Protein AF-A0A968F7C3-F1 (afdb_monomer)

Radius of gyration: 12.49 Å; Cα contacts (8 Å, |Δi|>4): 34; chains: 1; bounding box: 25×30×25 Å

Solvent-accessible surface area (backbone atoms only — not comparable to full-atom values): 4158 Å² total; per-residue (Å²): 140,57,69,79,81,76,53,54,78,83,70,60,78,90,81,79,87,61,94,50,72,65,52,44,54,50,54,54,48,49,40,36,38,76,67,68,75,42,90,53,64,70,61,52,50,51,57,51,52,57,48,45,72,75,50,70,67,64,50,78,93,86,40,106

Sequence (64 aa):
MHLVELLNDNLIELNLNSQDKFEVIENLLDVAVKNGKILDRGKALQDLIEREQYLSTGFENGLA

Secondary structure (DSSP, 8-state):
--HHHH--GGG--S----SSHHHHHHHHHHHHHHTTS-S-HHHHHHHHHHHHHHS----GGG--

Foldseek 3Di:
DDPVVPDDPLLDDDDQDDDDDLSVVLVSLVSCVVVVNDDDSVVVSVVVVVVCVVDNPDDPPGRD

pLDDT: mean 94.23, std 4.09, range [68.75, 98.31]

Mean predicted aligned error: 3.09 Å

Structure (mmCIF, N/CA/C/O backbone):
data_AF-A0A968F7C3-F1
#
_entry.id   AF-A0A968F7C3-F1
#
loop_
_atom_site.group_PDB
_atom_site.id
_atom_site.type_symbol
_atom_site.label_atom_id
_atom_site.label_alt_id
_atom_site.label_comp_id
_atom_site.label_asym_id
_atom_site.label_entity_id
_atom_site.label_seq_id
_atom_site.pdbx_PDB_ins_code
_atom_site.Cartn_x
_atom_site.Cartn_y
_atom_site.Cartn_z
_atom_site.occupancy
_atom_site.B_iso_or_equiv
_atom_site.auth_seq_id
_atom_site.auth_comp_id
_atom_site.auth_asym_id
_atom_site.auth_atom_id
_atom_site.pdbx_PDB_model_num
ATOM 1 N N . MET A 1 1 ? 13.009 -15.298 0.912 1.00 68.75 1 MET A N 1
ATOM 2 C CA . MET A 1 1 ? 11.707 -14.682 0.615 1.00 68.75 1 MET A CA 1
ATOM 3 C C . MET A 1 1 ? 11.863 -13.943 -0.695 1.00 68.75 1 MET A C 1
ATOM 5 O O . MET A 1 1 ? 12.691 -13.041 -0.773 1.00 68.75 1 MET A O 1
ATOM 9 N N . HIS A 1 2 ? 11.181 -14.406 -1.733 1.00 92.38 2 HIS A N 1
ATOM 10 C CA . HIS A 1 2 ? 11.263 -13.844 -3.077 1.00 92.38 2 HIS A CA 1
ATOM 11 C C . HIS A 1 2 ? 10.039 -12.972 -3.357 1.00 92.38 2 HIS A C 1
ATOM 13 O O . HIS A 1 2 ? 8.942 -13.269 -2.897 1.00 92.38 2 HIS A O 1
ATOM 19 N N . LEU A 1 3 ? 10.212 -11.906 -4.142 1.00 90.81 3 LEU A N 1
ATOM 20 C CA . LEU A 1 3 ? 9.123 -10.976 -4.465 1.00 90.81 3 LEU A CA 1
ATOM 21 C C . LEU A 1 3 ? 7.913 -11.692 -5.086 1.00 90.81 3 LEU A C 1
ATOM 23 O O . LEU A 1 3 ? 6.772 -11.403 -4.743 1.00 90.81 3 LEU 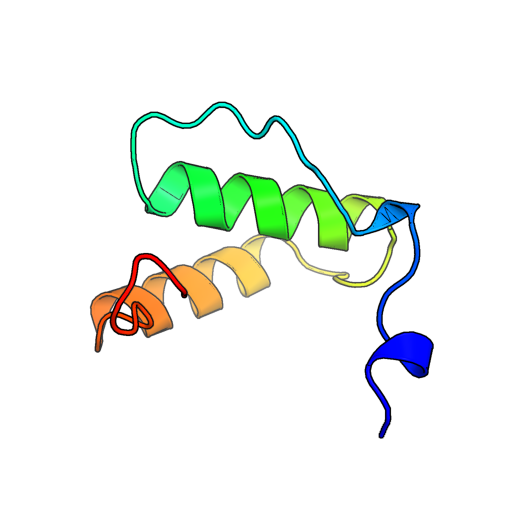A O 1
ATOM 27 N N . VAL A 1 4 ? 8.186 -12.680 -5.939 1.00 91.50 4 VAL A N 1
ATOM 28 C CA . VAL A 1 4 ? 7.181 -13.508 -6.623 1.00 91.50 4 VAL A CA 1
ATOM 29 C C . VAL A 1 4 ? 6.358 -14.396 -5.683 1.00 91.50 4 VAL A C 1
ATOM 31 O O . VAL A 1 4 ? 5.321 -14.907 -6.081 1.00 91.50 4 VAL A O 1
ATOM 34 N N . GLU A 1 5 ? 6.801 -14.591 -4.439 1.00 92.50 5 GLU A N 1
ATOM 35 C CA . GLU A 1 5 ? 6.037 -15.314 -3.412 1.00 92.50 5 GLU A CA 1
ATOM 36 C C . GLU A 1 5 ? 5.041 -14.384 -2.696 1.00 92.50 5 GLU A C 1
ATOM 38 O O . GLU A 1 5 ? 4.091 -14.844 -2.062 1.00 92.50 5 GLU A O 1
ATOM 43 N N . LEU A 1 6 ? 5.267 -13.067 -2.773 1.00 91.88 6 LEU A N 1
ATOM 44 C CA . LEU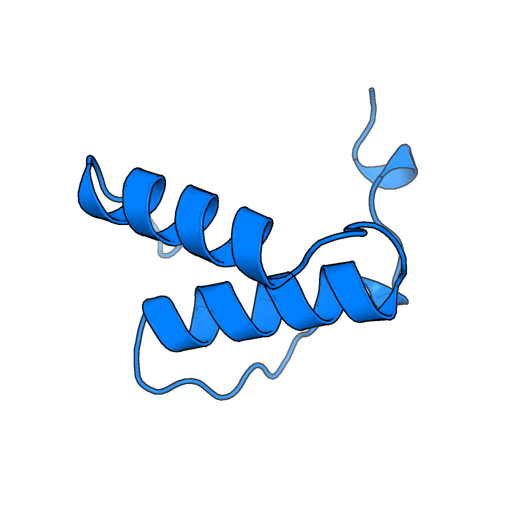 A 1 6 ? 4.512 -12.049 -2.047 1.00 91.88 6 LEU A CA 1
ATOM 45 C C . LEU A 1 6 ? 3.523 -11.294 -2.926 1.00 91.88 6 LEU A C 1
ATOM 47 O O . LEU A 1 6 ? 2.391 -11.046 -2.495 1.00 91.88 6 LEU A O 1
ATOM 51 N N . LEU A 1 7 ? 3.963 -10.934 -4.130 1.00 94.00 7 LEU A N 1
ATOM 52 C CA . LEU A 1 7 ? 3.190 -10.190 -5.110 1.00 94.00 7 LEU A CA 1
ATOM 53 C C . LEU A 1 7 ? 2.555 -11.123 -6.140 1.00 94.00 7 LEU A C 1
ATOM 55 O O . LEU A 1 7 ? 3.059 -12.200 -6.443 1.00 94.00 7 LEU A O 1
ATOM 59 N N . ASN A 1 8 ? 1.437 -10.672 -6.687 1.00 93.38 8 ASN A N 1
ATOM 60 C CA . ASN A 1 8 ? 0.782 -11.241 -7.855 1.00 93.38 8 ASN A CA 1
ATOM 61 C C . ASN A 1 8 ? 0.126 -10.098 -8.637 1.00 93.38 8 ASN A C 1
ATOM 63 O O . ASN A 1 8 ? 0.090 -8.964 -8.156 1.00 93.38 8 ASN A O 1
ATOM 67 N N . ASP A 1 9 ? -0.421 -10.401 -9.807 1.00 95.44 9 ASP A N 1
ATOM 68 C CA . ASP A 1 9 ? -0.986 -9.391 -10.708 1.00 95.44 9 ASP A CA 1
ATOM 69 C C . ASP A 1 9 ? -2.114 -8.566 -10.064 1.00 95.44 9 ASP A C 1
ATOM 71 O O . ASP A 1 9 ? -2.280 -7.394 -10.384 1.00 95.44 9 ASP A O 1
ATOM 75 N N . ASN A 1 10 ? -2.846 -9.125 -9.094 1.00 95.06 10 ASN A N 1
ATOM 76 C CA . ASN A 1 10 ? -3.919 -8.407 -8.400 1.00 95.06 10 ASN A CA 1
ATOM 77 C C . ASN A 1 10 ? -3.403 -7.362 -7.394 1.00 95.06 10 ASN A C 1
ATOM 79 O O . ASN A 1 10 ? -4.200 -6.583 -6.871 1.00 95.06 10 ASN A O 1
ATOM 83 N N . LEU A 1 11 ? -2.102 -7.372 -7.084 1.00 95.81 11 LEU A N 1
ATOM 84 C CA . LEU A 1 11 ? -1.432 -6.413 -6.199 1.00 95.81 11 LEU A CA 1
ATOM 85 C C . LEU A 1 11 ? -0.711 -5.298 -6.970 1.00 95.81 11 LEU A C 1
ATOM 87 O O . LEU A 1 11 ? 0.009 -4.511 -6.360 1.00 95.81 11 LEU A O 1
ATOM 91 N N . ILE A 1 12 ? -0.879 -5.239 -8.293 1.00 94.94 12 ILE A N 1
ATOM 92 C CA . ILE A 1 12 ? -0.236 -4.253 -9.160 1.00 94.94 12 ILE A CA 1
ATOM 93 C C . ILE A 1 12 ? -1.315 -3.339 -9.741 1.00 94.94 12 ILE A C 1
ATOM 95 O O . ILE A 1 12 ? -2.212 -3.799 -10.441 1.00 94.94 12 ILE A O 1
ATOM 99 N N . GLU A 1 13 ? -1.200 -2.038 -9.478 1.00 94.00 13 GLU A N 1
ATOM 100 C CA . GLU A 1 13 ? -2.048 -1.001 -10.072 1.00 94.00 13 GLU A CA 1
ATOM 101 C C . GLU A 1 13 ? -1.167 -0.020 -10.850 1.00 94.00 13 GLU A C 1
ATOM 103 O O . GLU A 1 13 ? -0.207 0.527 -10.309 1.00 94.00 13 GLU A O 1
ATOM 108 N N . LEU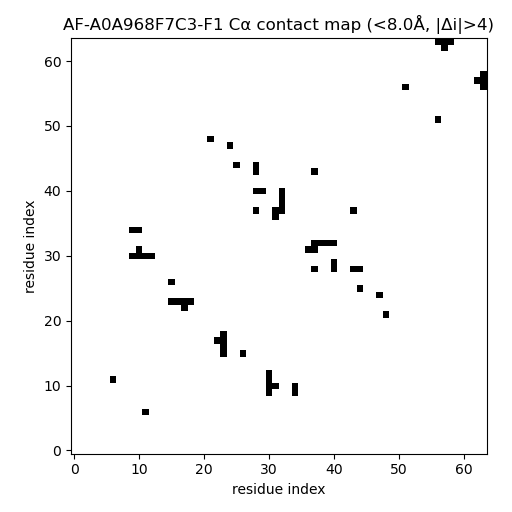 A 1 14 ? -1.470 0.171 -12.135 1.00 94.06 14 LEU A N 1
ATOM 109 C CA . LEU A 1 14 ? -0.643 0.972 -13.045 1.00 94.06 14 LEU A CA 1
ATOM 110 C C . LEU A 1 14 ? -1.135 2.415 -13.164 1.00 94.06 14 LEU A C 1
ATOM 112 O O . LEU A 1 14 ? -0.343 3.301 -13.468 1.00 94.06 14 LEU A O 1
ATOM 116 N N . ASN A 1 15 ? -2.431 2.656 -12.949 1.00 91.00 15 ASN A N 1
ATOM 117 C CA . ASN A 1 15 ? -3.058 3.956 -13.192 1.00 91.00 15 ASN A CA 1
ATOM 118 C C . ASN A 1 15 ? -3.698 4.498 -11.914 1.00 91.00 15 ASN A C 1
ATOM 120 O O . ASN A 1 15 ? -4.890 4.810 -11.862 1.00 91.00 15 ASN A O 1
ATOM 124 N N . LEU A 1 16 ? -2.884 4.586 -10.867 1.00 90.31 16 LEU A N 1
ATOM 125 C CA . LEU A 1 16 ? -3.296 5.119 -9.581 1.00 90.31 16 LEU A CA 1
ATOM 126 C C . LEU A 1 16 ? -3.532 6.633 -9.706 1.00 90.31 16 LEU A C 1
ATOM 128 O O . LEU A 1 16 ? -2.635 7.379 -10.095 1.00 90.31 16 LEU A O 1
ATOM 132 N N . ASN A 1 17 ? -4.746 7.089 -9.398 1.00 89.56 17 ASN A N 1
ATOM 133 C CA . ASN A 1 17 ? -5.097 8.507 -9.431 1.00 89.56 17 ASN A CA 1
ATOM 134 C C . ASN A 1 17 ? -5.068 9.061 -8.004 1.00 89.56 17 ASN A C 1
ATOM 136 O O . ASN A 1 17 ? -5.933 8.720 -7.198 1.00 89.56 17 ASN A O 1
ATOM 140 N N . SER A 1 18 ? -4.083 9.910 -7.715 1.00 92.62 18 SER A N 1
ATOM 141 C CA . SER A 1 18 ? -3.888 10.553 -6.411 1.00 92.62 18 SER A CA 1
ATOM 142 C C . SER A 1 18 ? -3.327 11.960 -6.591 1.00 92.62 18 SER A C 1
ATOM 144 O O . SER A 1 18 ? -2.567 12.216 -7.526 1.00 92.62 18 SER A O 1
ATOM 146 N N . GLN A 1 19 ? -3.700 12.870 -5.697 1.00 92.06 19 GLN A N 1
ATOM 147 C CA . GLN A 1 19 ? -3.253 14.263 -5.691 1.00 92.06 19 GLN A CA 1
ATOM 148 C C . GLN A 1 19 ? -2.053 14.491 -4.771 1.00 92.06 19 GLN A C 1
ATOM 150 O O . GLN A 1 19 ? -1.281 15.425 -4.993 1.00 92.06 19 GLN A O 1
ATOM 155 N N . ASP A 1 20 ? -1.869 13.632 -3.769 1.00 93.75 20 ASP A N 1
ATOM 156 C CA . ASP A 1 20 ? -0.738 13.693 -2.852 1.00 93.75 20 ASP A CA 1
ATOM 157 C C . ASP A 1 20 ? -0.230 12.305 -2.432 1.00 93.75 20 ASP A C 1
ATOM 159 O O . ASP A 1 20 ? -0.790 11.262 -2.777 1.00 93.75 20 ASP A O 1
ATOM 163 N N . LYS A 1 21 ? 0.884 12.297 -1.691 1.00 92.69 21 LYS A N 1
ATOM 164 C CA . LYS A 1 21 ? 1.557 11.068 -1.259 1.00 92.69 21 LYS A CA 1
ATOM 165 C C . LYS A 1 21 ? 0.732 10.227 -0.282 1.00 92.69 21 LYS A C 1
ATOM 167 O O . LYS A 1 21 ? 0.898 9.012 -0.255 1.00 92.69 21 LYS A O 1
ATOM 172 N N . PHE A 1 22 ? -0.118 10.846 0.531 1.00 94.81 22 PHE A N 1
ATOM 173 C CA . PHE A 1 22 ? -0.920 10.128 1.514 1.00 94.81 22 PHE A CA 1
ATOM 174 C C . PHE A 1 22 ? -2.066 9.398 0.820 1.00 94.81 22 PHE A C 1
ATOM 176 O O . PHE A 1 22 ? -2.281 8.222 1.098 1.00 94.81 22 PHE A O 1
ATOM 183 N N . GLU A 1 23 ? -2.688 10.027 -0.180 1.00 95.88 23 GLU A N 1
ATOM 184 C CA . GLU A 1 23 ? -3.657 9.356 -1.049 1.00 95.88 23 GLU A CA 1
ATOM 185 C C . GLU A 1 23 ? -3.038 8.160 -1.792 1.00 95.88 23 GLU A C 1
ATOM 187 O O . GLU A 1 23 ? -3.682 7.120 -1.930 1.00 95.88 23 GLU A O 1
ATOM 192 N N . VAL A 1 24 ? -1.778 8.266 -2.242 1.00 95.56 24 VAL A N 1
ATOM 193 C CA . VAL A 1 24 ? -1.067 7.129 -2.860 1.00 95.56 24 VAL A CA 1
ATOM 194 C C . VAL A 1 24 ? -0.917 5.975 -1.867 1.00 95.56 24 VAL A C 1
ATOM 196 O O . VAL A 1 24 ? -1.231 4.832 -2.200 1.00 95.56 24 VAL A O 1
ATOM 199 N N . ILE A 1 25 ? -0.463 6.263 -0.645 1.00 96.56 25 ILE A N 1
ATOM 200 C CA . ILE A 1 25 ? -0.284 5.259 0.415 1.00 96.56 25 ILE A CA 1
ATOM 201 C C . ILE A 1 25 ? -1.618 4.582 0.760 1.00 96.56 25 ILE A C 1
ATOM 203 O O . ILE A 1 25 ? -1.667 3.357 0.883 1.00 96.56 25 ILE A O 1
ATOM 207 N N . GLU A 1 26 ? -2.703 5.351 0.871 1.00 96.88 26 GLU A N 1
ATOM 208 C CA . GLU A 1 26 ? -4.048 4.823 1.121 1.00 96.88 26 GLU A CA 1
ATOM 209 C C . GLU A 1 26 ? -4.526 3.897 0.000 1.00 96.88 26 GLU A C 1
ATOM 211 O O . GLU A 1 26 ? -4.972 2.781 0.270 1.00 96.88 26 GLU A O 1
ATOM 216 N N . ASN A 1 27 ? -4.362 4.307 -1.256 1.00 96.50 27 ASN A N 1
ATOM 217 C CA . ASN A 1 27 ? -4.746 3.497 -2.409 1.00 96.50 27 ASN A CA 1
ATOM 218 C C . ASN A 1 27 ? -3.942 2.182 -2.489 1.00 96.50 27 ASN A C 1
ATOM 220 O O . ASN A 1 27 ? -4.505 1.126 -2.788 1.00 96.50 27 ASN A O 1
ATOM 224 N N . LEU A 1 28 ? -2.638 2.209 -2.187 1.00 96.69 28 LEU A N 1
ATOM 225 C CA . LEU A 1 28 ? -1.809 0.997 -2.126 1.00 96.69 28 LEU A CA 1
ATOM 226 C C . LEU A 1 28 ? -2.237 0.066 -0.983 1.00 96.69 28 LEU A C 1
ATOM 228 O O . LEU A 1 28 ? -2.291 -1.156 -1.157 1.00 96.69 28 LEU A O 1
ATOM 232 N N . LEU A 1 29 ? -2.585 0.629 0.177 1.00 97.44 29 LEU A N 1
ATOM 233 C CA . LEU A 1 29 ? -3.150 -0.135 1.286 1.00 97.44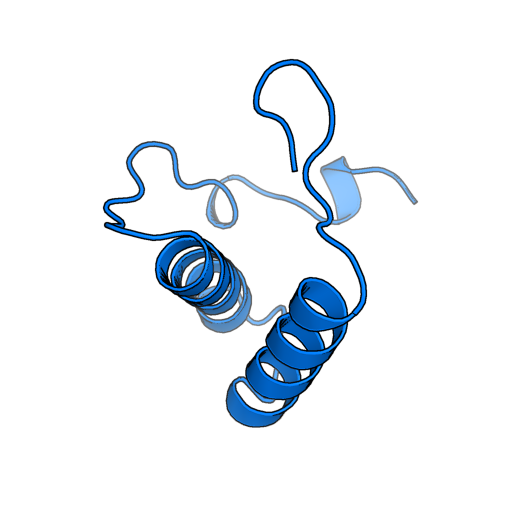 29 LEU A CA 1
ATOM 234 C C . LEU A 1 29 ? -4.476 -0.793 0.881 1.00 97.44 29 LEU A C 1
ATOM 236 O O . LEU A 1 29 ? -4.686 -1.969 1.177 1.00 97.44 29 LEU A O 1
ATOM 240 N N . ASP A 1 30 ? -5.342 -0.081 0.166 1.00 96.38 30 ASP A N 1
ATOM 241 C CA . ASP A 1 30 ? -6.623 -0.610 -0.302 1.00 96.38 30 ASP A CA 1
ATOM 242 C C . ASP A 1 30 ? -6.447 -1.787 -1.268 1.00 96.38 30 ASP A C 1
ATOM 244 O O . ASP A 1 30 ? -7.160 -2.790 -1.154 1.00 96.38 30 ASP A O 1
ATOM 248 N N . VAL A 1 31 ? -5.444 -1.738 -2.152 1.00 96.81 31 VAL A N 1
ATOM 249 C CA . VAL A 1 31 ? -5.057 -2.880 -2.998 1.00 96.81 31 VAL A CA 1
ATOM 250 C C . VAL A 1 31 ? -4.659 -4.089 -2.141 1.00 96.81 31 VAL A C 1
ATOM 252 O O . VAL A 1 31 ? -5.113 -5.210 -2.398 1.00 9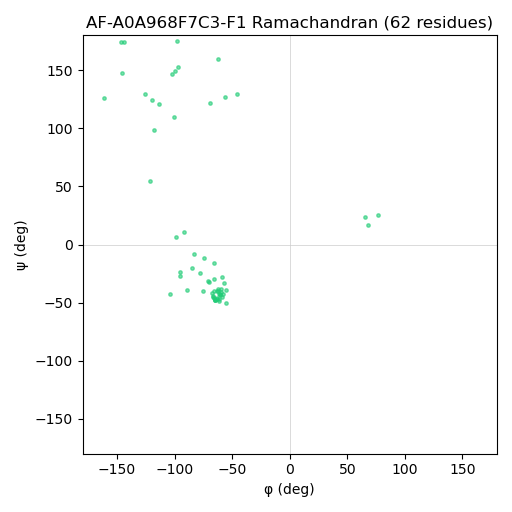6.81 31 VAL A O 1
ATOM 255 N N . ALA A 1 32 ? -3.862 -3.886 -1.089 1.00 97.06 32 ALA A N 1
ATOM 256 C CA . ALA A 1 32 ? -3.439 -4.960 -0.193 1.00 97.06 32 ALA A CA 1
ATOM 257 C C . ALA A 1 32 ? -4.607 -5.545 0.629 1.00 97.06 32 ALA A C 1
ATOM 259 O O . ALA A 1 32 ? -4.724 -6.768 0.759 1.00 97.06 32 ALA A O 1
ATOM 260 N N . VAL A 1 33 ? -5.499 -4.694 1.145 1.00 97.75 33 VAL A N 1
ATOM 261 C CA . VAL A 1 33 ? -6.698 -5.089 1.905 1.00 97.75 33 VAL A CA 1
ATOM 262 C C . VAL A 1 33 ? -7.666 -5.872 1.020 1.00 97.75 33 VAL A C 1
ATOM 264 O O . VAL A 1 33 ? -8.096 -6.962 1.398 1.00 97.75 33 VAL A O 1
ATOM 267 N N . LYS A 1 34 ? -7.952 -5.381 -0.193 1.00 96.44 34 LYS A N 1
ATOM 268 C CA . LYS A 1 34 ? -8.822 -6.055 -1.172 1.00 96.44 34 LYS A CA 1
ATOM 269 C C . LYS A 1 34 ? -8.336 -7.467 -1.508 1.00 96.44 34 LYS A C 1
ATOM 271 O O . LYS A 1 34 ? -9.147 -8.356 -1.751 1.00 96.44 34 LYS A O 1
ATOM 276 N N . ASN A 1 35 ? -7.023 -7.679 -1.494 1.00 96.50 35 ASN A N 1
ATOM 277 C CA . ASN A 1 35 ? -6.390 -8.973 -1.750 1.00 96.50 35 ASN A CA 1
ATOM 278 C C . ASN A 1 35 ? -6.145 -9.811 -0.480 1.00 96.50 35 ASN A C 1
ATOM 280 O O . ASN A 1 35 ? -5.424 -10.810 -0.533 1.00 96.50 35 ASN A O 1
ATOM 284 N N . GLY A 1 36 ? -6.708 -9.416 0.667 1.00 95.94 36 GLY A N 1
ATOM 285 C CA . GLY A 1 36 ? -6.617 -10.159 1.925 1.00 95.94 36 GLY A CA 1
ATOM 286 C C . GLY A 1 36 ? -5.216 -10.198 2.540 1.00 95.94 36 GLY A C 1
ATOM 287 O O . GLY A 1 36 ? -4.950 -11.043 3.392 1.00 95.94 36 GLY A O 1
ATOM 288 N N . LYS A 1 37 ? -4.303 -9.313 2.115 1.00 96.12 37 LYS A N 1
ATOM 289 C CA . LYS A 1 37 ? -2.946 -9.220 2.681 1.00 96.12 37 LYS A CA 1
ATOM 290 C C . LYS A 1 37 ? -2.925 -8.488 4.019 1.00 96.12 37 LYS A C 1
ATOM 292 O O . LYS A 1 37 ? -2.025 -8.720 4.820 1.00 96.12 37 LYS A O 1
ATOM 297 N N . ILE A 1 38 ? -3.915 -7.631 4.257 1.00 97.31 38 ILE A N 1
ATOM 298 C CA . ILE A 1 38 ? -4.067 -6.838 5.474 1.00 97.31 38 ILE A CA 1
ATOM 299 C C . ILE A 1 38 ? -5.453 -7.101 6.058 1.00 97.31 38 ILE A C 1
ATOM 301 O O . ILE A 1 38 ? -6.453 -7.024 5.350 1.00 97.31 38 ILE A O 1
ATOM 305 N N . LEU A 1 39 ? -5.495 -7.417 7.353 1.00 95.56 39 LEU A N 1
ATOM 306 C CA . LEU A 1 39 ? -6.732 -7.721 8.079 1.00 95.56 39 LEU A CA 1
ATOM 307 C C . LEU A 1 39 ? -7.374 -6.467 8.678 1.00 95.56 39 LEU A C 1
ATOM 309 O O . LEU A 1 39 ? -8.592 -6.328 8.664 1.00 95.56 39 LEU A O 1
ATOM 313 N N . ASP A 1 40 ? -6.547 -5.558 9.197 1.00 97.88 40 ASP A N 1
ATOM 314 C CA . ASP A 1 40 ? -6.983 -4.319 9.836 1.00 97.88 40 ASP A CA 1
ATOM 315 C C . ASP A 1 40 ? -6.447 -3.120 9.054 1.00 97.88 40 ASP A C 1
ATOM 317 O O . ASP A 1 40 ? -5.291 -2.717 9.198 1.00 97.88 40 ASP A O 1
ATOM 321 N N . ARG A 1 41 ? -7.308 -2.563 8.198 1.00 97.81 41 ARG A N 1
ATOM 322 C CA . ARG A 1 41 ? -6.997 -1.375 7.398 1.00 97.81 41 ARG A CA 1
ATOM 323 C C . ARG A 1 41 ? -6.683 -0.170 8.281 1.00 97.81 41 ARG A C 1
ATOM 325 O O . ARG A 1 41 ? -5.766 0.577 7.966 1.00 97.81 41 ARG A O 1
ATOM 332 N N . GLY A 1 42 ? -7.453 0.044 9.347 1.00 98.12 42 GLY A N 1
ATOM 333 C CA . GLY A 1 42 ? -7.335 1.243 10.176 1.00 98.12 42 GLY A CA 1
ATOM 334 C C . GLY A 1 42 ? -5.986 1.293 10.878 1.00 98.12 42 GLY A C 1
ATOM 335 O O . GLY A 1 42 ? -5.274 2.291 10.779 1.00 98.12 42 GLY A O 1
ATOM 336 N N . LYS A 1 43 ? -5.602 0.175 11.500 1.00 98.31 43 LYS A N 1
ATOM 337 C CA . LYS A 1 43 ? -4.291 0.043 12.133 1.00 98.31 43 LYS A CA 1
ATOM 338 C C . LYS A 1 43 ? -3.150 0.154 11.119 1.00 98.31 43 LYS A C 1
ATOM 340 O O . LYS A 1 43 ? -2.203 0.893 11.355 1.00 98.31 43 LYS A O 1
ATOM 345 N N . ALA A 1 44 ? -3.255 -0.529 9.978 1.00 98.25 44 ALA A N 1
ATOM 346 C CA . ALA A 1 44 ? -2.220 -0.472 8.949 1.00 98.25 44 ALA A CA 1
ATOM 347 C C . ALA A 1 44 ? -2.033 0.943 8.384 1.00 98.25 44 ALA A C 1
ATOM 349 O O . ALA A 1 44 ? -0.902 1.367 8.172 1.00 98.25 44 ALA A O 1
ATOM 350 N N . LEU A 1 45 ? -3.122 1.690 8.173 1.00 98.19 45 LEU A N 1
ATOM 351 C CA . LEU A 1 45 ? -3.039 3.077 7.725 1.00 98.19 45 LEU A CA 1
ATOM 352 C C . LEU A 1 45 ? -2.329 3.947 8.760 1.00 98.19 45 LEU A C 1
ATOM 354 O O . LEU A 1 45 ? -1.424 4.694 8.403 1.00 98.19 45 LEU A O 1
ATOM 358 N N . GLN A 1 46 ? -2.704 3.827 10.034 1.00 98.00 46 GLN A N 1
ATOM 359 C CA . GLN A 1 46 ? -2.043 4.562 11.108 1.00 98.00 46 GLN A CA 1
ATOM 360 C C . GLN A 1 46 ? -0.530 4.289 11.115 1.00 98.00 46 GLN A C 1
ATOM 362 O O . GLN A 1 46 ? 0.256 5.235 11.058 1.00 98.00 46 GLN A O 1
ATOM 367 N N . ASP A 1 47 ? -0.131 3.015 11.093 1.00 97.81 47 ASP A N 1
ATOM 368 C CA . ASP A 1 47 ? 1.278 2.607 11.092 1.00 97.81 47 ASP A CA 1
ATOM 369 C C . ASP A 1 47 ? 2.040 3.171 9.868 1.00 97.81 47 ASP A C 1
ATOM 371 O O . ASP A 1 47 ? 3.178 3.634 9.992 1.00 97.81 47 ASP A O 1
ATOM 375 N N . LEU A 1 48 ? 1.416 3.173 8.679 1.00 96.94 48 LEU A N 1
ATOM 376 C CA . LEU A 1 48 ? 2.004 3.709 7.443 1.00 96.94 48 LEU A CA 1
ATOM 377 C C . LEU A 1 48 ? 2.221 5.226 7.512 1.00 96.94 48 LEU A C 1
ATOM 379 O O . LEU A 1 48 ? 3.298 5.712 7.160 1.00 96.94 48 LEU A O 1
ATOM 383 N N . ILE A 1 49 ? 1.220 5.974 7.980 1.00 95.75 49 ILE A N 1
ATOM 384 C CA . ILE A 1 49 ? 1.294 7.436 8.087 1.00 95.75 49 ILE A CA 1
ATOM 385 C C . ILE A 1 49 ? 2.328 7.846 9.135 1.00 95.75 49 ILE A C 1
ATOM 387 O O . ILE A 1 49 ? 3.161 8.709 8.855 1.00 95.75 49 ILE A O 1
ATOM 391 N N . GLU A 1 50 ? 2.326 7.207 10.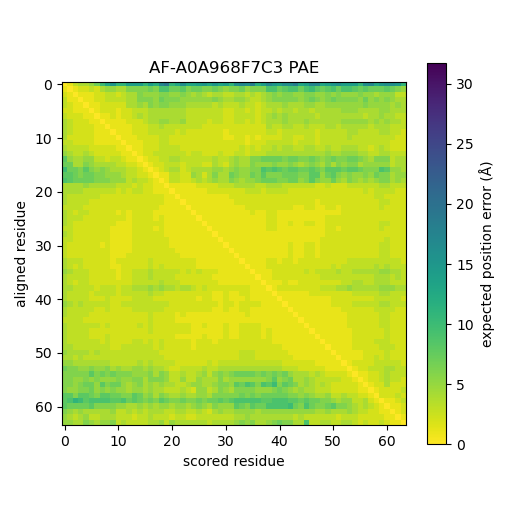308 1.00 96.44 50 GLU A N 1
ATOM 392 C CA . GLU A 1 50 ? 3.318 7.464 11.358 1.00 96.44 50 GLU A CA 1
ATOM 393 C C . GLU A 1 50 ? 4.745 7.223 10.840 1.00 96.44 50 GLU A C 1
ATOM 395 O O . GLU A 1 50 ? 5.648 8.039 11.064 1.00 96.44 50 GLU A O 1
ATOM 400 N N . ARG A 1 51 ? 4.955 6.142 10.073 1.00 96.06 51 ARG A N 1
ATOM 401 C CA . ARG A 1 51 ? 6.263 5.827 9.489 1.00 96.06 51 ARG A CA 1
ATOM 402 C C . ARG A 1 51 ? 6.704 6.849 8.442 1.00 96.06 51 ARG A C 1
ATOM 404 O O . ARG A 1 51 ? 7.876 7.235 8.452 1.00 96.06 51 ARG A O 1
ATOM 411 N N . GLU A 1 52 ? 5.810 7.258 7.550 1.00 95.50 52 GLU A N 1
ATOM 412 C CA . GLU A 1 52 ? 6.109 8.216 6.477 1.00 95.50 52 GLU A CA 1
ATOM 413 C C . GLU A 1 52 ? 6.335 9.639 7.016 1.00 95.50 52 GLU A C 1
ATOM 415 O O . GLU A 1 52 ? 7.152 10.392 6.485 1.00 95.50 52 GLU A O 1
ATOM 420 N N . GLN A 1 53 ? 5.659 10.016 8.105 1.00 94.62 53 GLN A N 1
ATOM 421 C CA . GLN A 1 53 ? 5.878 11.298 8.781 1.00 94.62 53 GLN A CA 1
ATOM 422 C C . GLN A 1 53 ? 7.221 11.369 9.515 1.00 94.62 53 GLN A C 1
ATOM 424 O O . GLN A 1 53 ? 7.805 12.450 9.597 1.00 94.62 53 GLN A O 1
ATOM 429 N N . TYR A 1 54 ? 7.725 10.244 10.033 1.00 95.19 54 TYR A N 1
ATOM 430 C CA . TYR A 1 54 ? 9.030 10.198 10.696 1.00 95.19 54 TYR A CA 1
ATOM 431 C C . TYR A 1 54 ? 10.184 10.499 9.729 1.00 95.19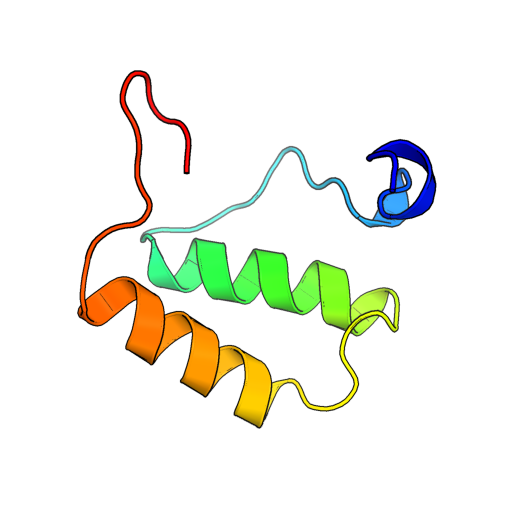 54 TYR A C 1
ATOM 433 O O . TYR A 1 54 ? 11.071 11.296 10.033 1.00 95.19 54 TYR A O 1
ATOM 441 N N . LEU A 1 55 ? 10.177 9.852 8.562 1.00 91.44 55 LEU A N 1
ATOM 442 C CA . LEU A 1 55 ? 11.157 10.059 7.503 1.00 91.44 55 LEU A CA 1
ATOM 443 C C . LEU A 1 55 ? 10.586 9.531 6.188 1.00 91.44 55 LEU A C 1
ATOM 445 O O . LEU A 1 55 ? 10.251 8.346 6.121 1.00 91.44 55 LEU A O 1
ATOM 449 N N . SER A 1 56 ? 10.569 10.391 5.165 1.00 90.44 56 SER A N 1
ATOM 450 C CA . SER A 1 56 ? 10.166 10.046 3.795 1.00 90.44 56 SER A CA 1
ATOM 451 C C . SER A 1 56 ? 10.800 8.733 3.341 1.00 90.44 56 SER A C 1
ATOM 453 O O . SER A 1 56 ? 12.021 8.582 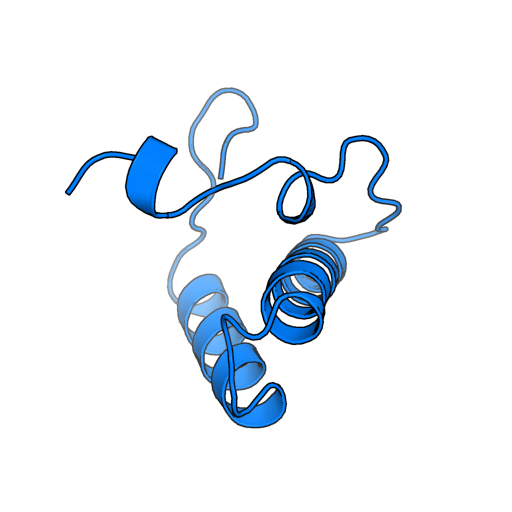3.434 1.00 90.44 56 SER A O 1
ATOM 455 N N . THR A 1 57 ? 9.995 7.810 2.814 1.00 91.12 57 THR A N 1
ATOM 456 C CA . THR A 1 57 ? 10.508 6.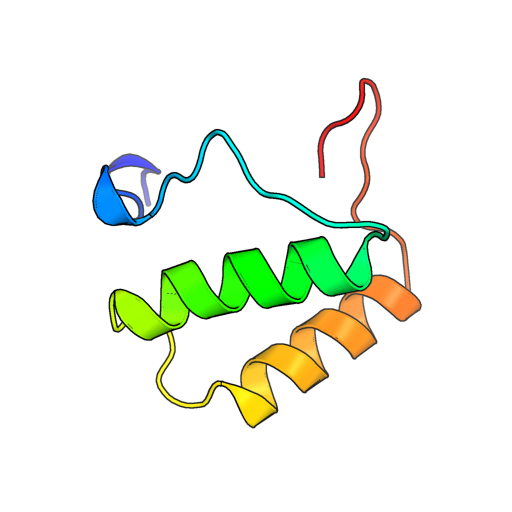581 2.182 1.00 91.12 57 THR A CA 1
ATOM 457 C C . THR A 1 57 ? 10.933 6.780 0.730 1.00 91.12 57 THR A C 1
ATOM 459 O O . THR A 1 57 ? 11.546 5.888 0.155 1.00 91.12 57 THR A O 1
ATOM 462 N N . GLY A 1 58 ? 10.658 7.953 0.150 1.00 91.94 58 GLY A N 1
ATOM 463 C CA . GLY A 1 58 ? 11.099 8.304 -1.198 1.00 91.94 58 GLY A CA 1
ATOM 464 C C . GLY A 1 58 ? 12.617 8.194 -1.380 1.00 91.94 58 GLY A C 1
ATOM 465 O O . GLY A 1 58 ? 13.397 8.800 -0.642 1.00 91.94 58 GLY A O 1
ATOM 466 N N . PHE A 1 59 ? 13.013 7.445 -2.401 1.00 91.69 59 PHE A N 1
ATOM 467 C CA . PHE A 1 59 ? 14.364 7.324 -2.929 1.00 91.69 59 PHE A CA 1
ATOM 468 C C . PHE A 1 59 ? 14.559 8.235 -4.151 1.00 91.69 59 PHE A C 1
ATOM 470 O O . PHE A 1 59 ? 13.641 8.891 -4.649 1.00 91.69 59 PHE A O 1
ATOM 477 N N . GLU A 1 60 ? 15.788 8.279 -4.663 1.00 91.56 60 GLU A N 1
ATOM 478 C CA . GLU A 1 60 ? 16.085 8.988 -5.905 1.00 91.56 60 GLU A CA 1
ATOM 479 C C . GLU A 1 60 ? 15.328 8.388 -7.103 1.00 91.56 60 GLU A C 1
ATOM 481 O O . GLU A 1 60 ? 14.913 7.229 -7.099 1.00 91.56 60 GLU A O 1
ATOM 486 N N . ASN A 1 61 ? 15.190 9.183 -8.167 1.00 93.00 61 ASN A N 1
ATOM 487 C CA . ASN A 1 61 ? 14.569 8.782 -9.436 1.00 93.00 61 ASN A CA 1
ATOM 488 C C . ASN A 1 61 ? 13.066 8.453 -9.358 1.00 93.00 61 ASN A C 1
ATOM 490 O O . ASN A 1 61 ? 12.550 7.752 -10.226 1.00 93.00 61 ASN A O 1
ATOM 494 N N . GLY A 1 62 ? 12.354 8.989 -8.360 1.00 89.88 62 GLY A N 1
ATOM 495 C CA . GLY A 1 62 ? 10.895 8.855 -8.261 1.00 89.88 62 GLY A CA 1
ATOM 496 C C . GLY A 1 62 ? 10.429 7.484 -7.769 1.00 89.88 62 GLY A C 1
ATOM 497 O O . GLY A 1 62 ? 9.324 7.063 -8.097 1.00 89.88 62 GLY A O 1
ATOM 498 N N . LEU A 1 63 ? 11.276 6.787 -7.011 1.00 92.00 63 LEU A N 1
ATOM 499 C CA . LEU A 1 63 ? 10.955 5.517 -6.365 1.00 92.00 63 LEU A CA 1
ATOM 500 C C . LEU A 1 63 ? 10.618 5.753 -4.890 1.00 92.00 63 LEU A C 1
ATOM 502 O O . LEU A 1 63 ? 11.163 6.669 -4.279 1.00 92.00 63 LEU A O 1
ATOM 506 N N . ALA A 1 64 ? 9.750 4.928 -4.316 1.00 90.25 64 ALA A N 1
ATOM 507 C CA . ALA A 1 64 ? 9.398 4.935 -2.897 1.00 90.25 64 ALA A CA 1
ATOM 508 C C . ALA A 1 64 ? 9.036 3.521 -2.434 1.00 90.25 64 ALA A C 1
ATOM 510 O O . ALA A 1 64 ? 8.623 2.715 -3.303 1.00 90.25 64 ALA A O 1
#